Protein AF-R7C611-F1 (afdb_monomer)

Solvent-accessible surface area (backbone atoms only — not comparable to full-atom values): 3695 Å² total; per-residue (Å²): 119,65,71,62,52,55,53,53,50,53,54,48,50,54,50,50,52,55,49,52,52,53,50,52,52,52,45,51,52,51,49,52,53,52,35,59,75,70,66,37,62,67,57,53,57,45,31,76,78,30,67,68,56,33,51,51,48,30,59,75,72,64,50,87,123

Sequence (65 aa):
MCVLLDMYEERGVEKGISQGISQGIEEINTLYHCLLADHRMEDIQKAIMDTDYQKELLREYGIGE

Foldseek 3Di:
DVVVVVVVVVVVVVVVVVVVVVLVVVLLVVLVVVCVVVVVVVLVVCCVVDVVSVVVSSVVVVGPD

Secondary structure (DSSP, 8-state):
-HHHHHHHHHHHHHHHHHHHHHHHHHHHHHHHHHHHHTT-HHHHHHHHH-HHHHHHHHHHTT---

pLDDT: mean 94.17, std 7.19, range [60.44, 97.94]

Mean predicted aligned error: 4.16 Å

Structure (mmCIF, N/CA/C/O backbone):
data_AF-R7C611-F1
#
_entry.id   AF-R7C611-F1
#
loop_
_atom_site.group_PDB
_atom_site.id
_atom_site.type_symbol
_atom_site.label_atom_id
_atom_site.label_alt_id
_atom_site.label_comp_id
_atom_site.label_asym_id
_atom_site.label_entity_id
_atom_site.label_seq_id
_atom_site.pdbx_PDB_ins_code
_atom_site.Cartn_x
_atom_site.Cartn_y
_atom_site.Cartn_z
_atom_site.occupancy
_atom_site.B_iso_or_equiv
_atom_site.auth_seq_id
_atom_site.auth_comp_id
_atom_site.auth_asym_id
_atom_site.auth_atom_id
_atom_site.pdbx_PDB_model_num
ATOM 1 N N . MET A 1 1 ? 22.502 -4.775 -32.492 1.00 62.25 1 MET A N 1
ATOM 2 C CA . MET A 1 1 ? 21.525 -5.587 -31.735 1.00 62.25 1 MET A CA 1
ATOM 3 C C . MET A 1 1 ? 21.504 -5.224 -30.248 1.00 62.25 1 MET A C 1
ATOM 5 O O . MET A 1 1 ? 20.408 -5.141 -29.729 1.00 62.25 1 MET A O 1
ATOM 9 N N . CYS A 1 2 ? 22.643 -4.920 -29.603 1.00 74.19 2 CYS A N 1
ATOM 10 C CA . CYS A 1 2 ? 22.706 -4.511 -28.183 1.00 74.19 2 CYS A CA 1
ATOM 11 C C . CYS A 1 2 ? 21.921 -3.218 -27.869 1.00 74.19 2 CYS A C 1
ATOM 13 O O . CYS A 1 2 ? 20.976 -3.257 -27.101 1.00 74.19 2 CYS A O 1
ATOM 15 N N . VAL A 1 3 ? 22.172 -2.125 -28.604 1.00 83.88 3 VAL A N 1
ATOM 16 C CA . VAL A 1 3 ? 21.573 -0.801 -28.314 1.00 83.88 3 VAL A CA 1
ATOM 17 C C . VAL A 1 3 ? 20.041 -0.746 -28.310 1.00 83.88 3 VAL A C 1
ATOM 19 O O . VAL A 1 3 ? 19.461 0.053 -27.590 1.00 83.88 3 VAL A O 1
ATOM 22 N N . LEU A 1 4 ? 19.365 -1.570 -29.119 1.00 87.94 4 LEU A N 1
ATOM 23 C CA . LEU A 1 4 ? 17.899 -1.593 -29.137 1.00 87.94 4 LEU A CA 1
ATOM 24 C C . LEU A 1 4 ? 17.344 -2.311 -27.905 1.00 87.94 4 LEU A C 1
ATOM 26 O O . LEU A 1 4 ? 16.346 -1.855 -27.363 1.00 87.94 4 LEU A O 1
ATOM 30 N N . LEU A 1 5 ? 17.978 -3.409 -27.479 1.00 90.19 5 LEU A N 1
ATOM 31 C CA . LEU A 1 5 ? 17.608 -4.131 -26.259 1.00 90.19 5 LEU A CA 1
ATOM 32 C C . LEU A 1 5 ? 17.792 -3.231 -25.037 1.00 90.19 5 LEU A C 1
ATOM 34 O O . LEU A 1 5 ? 16.833 -3.055 -24.295 1.00 90.19 5 LEU A O 1
ATOM 38 N N . ASP A 1 6 ? 18.944 -2.566 -24.933 1.00 88.06 6 ASP A N 1
ATOM 39 C CA . ASP A 1 6 ? 19.245 -1.626 -23.847 1.00 88.06 6 ASP A CA 1
ATOM 40 C C . ASP A 1 6 ? 18.181 -0.507 -2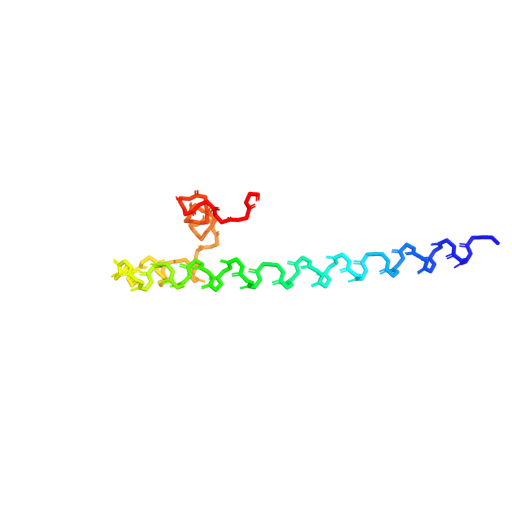3.772 1.00 88.06 6 ASP A C 1
ATOM 42 O O . ASP A 1 6 ? 17.618 -0.233 -22.715 1.00 88.06 6 ASP A O 1
ATOM 46 N N . MET A 1 7 ? 17.786 0.066 -24.920 1.00 91.31 7 MET A N 1
ATOM 47 C CA . MET A 1 7 ? 16.707 1.064 -24.984 1.00 91.31 7 MET A CA 1
ATOM 48 C C . MET A 1 7 ? 15.335 0.524 -24.542 1.00 91.31 7 MET A C 1
ATOM 50 O O . MET A 1 7 ? 14.532 1.268 -23.974 1.00 91.31 7 MET A O 1
ATOM 54 N N . TYR A 1 8 ? 14.999 -0.731 -24.854 1.00 91.31 8 TYR A N 1
ATOM 55 C CA . TYR A 1 8 ? 13.730 -1.328 -24.420 1.00 91.31 8 TYR A CA 1
ATOM 56 C C . TYR A 1 8 ? 13.740 -1.665 -22.929 1.00 91.31 8 TYR A C 1
ATOM 58 O O . TYR A 1 8 ? 12.708 -1.491 -22.280 1.00 91.31 8 TYR A O 1
ATOM 66 N N . GLU A 1 9 ? 14.879 -2.102 -22.392 1.00 92.12 9 GLU A N 1
ATOM 67 C CA . GLU A 1 9 ? 15.066 -2.346 -20.963 1.00 92.12 9 GLU A CA 1
ATOM 68 C C . GLU A 1 9 ? 14.923 -1.048 -20.165 1.00 92.12 9 GLU A C 1
ATOM 70 O O . GLU A 1 9 ? 14.093 -0.988 -19.259 1.00 92.12 9 GLU A O 1
ATOM 75 N N . GLU A 1 10 ? 15.620 0.022 -20.559 1.00 92.38 10 GLU A N 1
ATOM 76 C CA . GLU A 1 10 ? 15.515 1.336 -19.909 1.00 92.38 10 GLU A CA 1
ATOM 77 C C . GLU A 1 10 ? 14.076 1.868 -19.922 1.00 92.38 10 GLU A C 1
ATOM 79 O O . GLU A 1 10 ? 13.541 2.260 -18.883 1.00 92.38 10 GLU A O 1
ATOM 84 N N . ARG A 1 11 ? 13.394 1.801 -21.076 1.00 91.62 11 ARG A N 1
ATOM 85 C CA . ARG A 1 11 ? 11.977 2.197 -21.182 1.00 91.62 11 ARG A CA 1
ATOM 86 C C . ARG A 1 11 ? 11.057 1.316 -20.342 1.00 91.62 11 ARG A C 1
ATOM 88 O O . ARG A 1 11 ? 10.020 1.789 -19.882 1.00 91.62 11 ARG A O 1
ATOM 95 N N . GLY A 1 12 ? 11.379 0.032 -20.204 1.00 94.12 12 GLY A N 1
ATOM 96 C CA . GLY A 1 12 ? 10.642 -0.900 -19.357 1.00 94.12 12 GLY A CA 1
ATOM 97 C C . GLY A 1 12 ? 10.766 -0.526 -17.883 1.00 94.12 12 GLY A C 1
ATOM 98 O O . GLY A 1 12 ? 9.751 -0.428 -17.195 1.00 94.12 12 GLY A O 1
ATOM 99 N N . VAL A 1 13 ? 11.988 -0.241 -17.429 1.00 95.12 13 VAL A N 1
ATOM 100 C CA . VAL A 1 13 ? 12.279 0.205 -16.061 1.00 95.12 13 VAL A CA 1
ATOM 101 C C . VAL A 1 13 ? 11.588 1.533 -15.762 1.00 95.12 13 VAL A C 1
ATOM 103 O O . VAL A 1 13 ? 10.892 1.638 -14.756 1.00 95.12 13 VAL A O 1
ATOM 106 N N . GLU A 1 14 ? 11.702 2.524 -16.647 1.00 96.12 14 GLU A N 1
ATOM 107 C CA . GLU A 1 14 ? 11.069 3.836 -16.464 1.00 96.12 14 GLU A CA 1
ATOM 108 C C . GLU A 1 14 ? 9.542 3.719 -16.349 1.00 96.12 14 GLU A C 1
ATOM 110 O O . GLU A 1 14 ? 8.932 4.278 -15.435 1.00 96.12 14 GLU A O 1
ATOM 115 N N . LYS A 1 15 ? 8.919 2.925 -17.231 1.00 94.19 15 LYS A N 1
ATOM 116 C CA . LYS A 1 15 ? 7.479 2.647 -17.157 1.00 94.19 15 LYS A CA 1
ATOM 117 C C . LYS A 1 15 ? 7.099 1.931 -15.868 1.00 94.19 15 LYS A C 1
ATOM 119 O O . 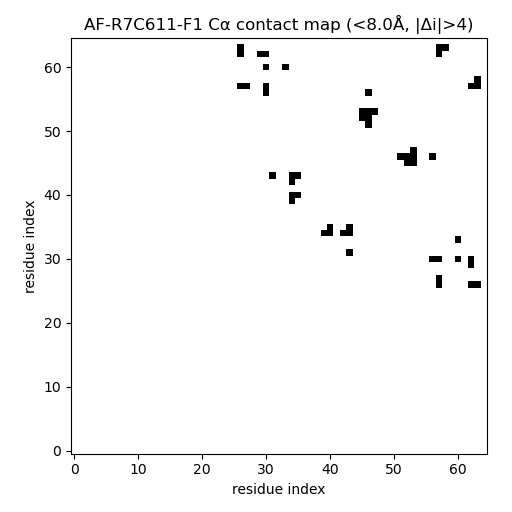LYS A 1 15 ? 6.117 2.325 -15.250 1.00 94.19 15 LYS A O 1
ATOM 124 N N . GLY A 1 16 ? 7.861 0.916 -15.464 1.00 96.44 16 GLY A N 1
ATOM 125 C CA . GLY A 1 16 ? 7.607 0.167 -14.235 1.00 96.44 16 GLY A CA 1
ATOM 126 C C . GLY A 1 16 ? 7.693 1.052 -12.992 1.00 96.44 16 GLY A C 1
ATOM 127 O O . GLY A 1 16 ? 6.809 0.999 -12.142 1.00 96.44 16 GLY A O 1
ATOM 128 N N . ILE A 1 17 ? 8.696 1.932 -12.922 1.00 96.38 17 ILE A N 1
ATOM 129 C CA . ILE A 1 17 ? 8.833 2.915 -11.839 1.00 96.38 17 ILE A CA 1
ATOM 130 C C . ILE A 1 17 ? 7.643 3.875 -11.841 1.00 96.38 17 ILE A C 1
ATOM 132 O O . ILE A 1 17 ? 7.026 4.083 -10.799 1.00 96.38 17 ILE A O 1
ATOM 136 N N . SER A 1 18 ? 7.282 4.430 -13.002 1.00 97.38 18 SER A N 1
ATOM 137 C CA . SER A 1 18 ? 6.137 5.339 -13.103 1.00 97.38 18 SER A CA 1
ATOM 138 C C . SER A 1 18 ? 4.833 4.667 -12.668 1.00 97.38 18 SER A C 1
ATOM 140 O O . SER A 1 18 ? 4.051 5.283 -11.950 1.00 97.38 18 SER A O 1
ATOM 142 N N . GLN A 1 19 ? 4.602 3.419 -13.080 1.00 96.31 19 GLN A N 1
ATOM 143 C CA . GLN A 1 19 ? 3.419 2.650 -12.697 1.00 96.31 19 GLN A CA 1
ATOM 144 C C . GLN A 1 19 ? 3.403 2.350 -11.198 1.00 96.31 19 GLN A C 1
ATOM 146 O O . GLN A 1 19 ? 2.384 2.579 -10.556 1.00 96.31 19 GLN A O 1
ATOM 151 N N . GLY A 1 20 ? 4.531 1.915 -10.629 1.00 96.69 20 GLY A N 1
ATOM 152 C CA . GLY A 1 20 ? 4.641 1.640 -9.197 1.00 96.69 20 GLY A CA 1
ATOM 153 C C . GLY A 1 20 ? 4.424 2.883 -8.332 1.00 96.69 20 GLY A C 1
ATOM 154 O O . GLY A 1 20 ? 3.758 2.805 -7.305 1.00 96.69 20 GLY A O 1
ATOM 155 N N . ILE A 1 21 ? 4.918 4.050 -8.765 1.00 97.12 21 ILE A N 1
ATOM 156 C CA . ILE A 1 21 ? 4.668 5.320 -8.068 1.00 97.12 21 ILE A CA 1
ATOM 157 C C . ILE A 1 21 ? 3.180 5.679 -8.121 1.00 97.12 21 ILE A C 1
ATOM 159 O O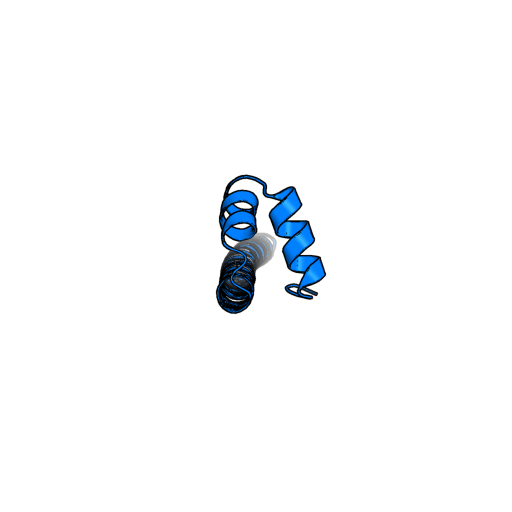 . ILE A 1 21 ? 2.604 6.018 -7.089 1.00 97.12 21 ILE A O 1
ATOM 163 N N . SER A 1 22 ? 2.549 5.599 -9.297 1.00 97.50 22 SER A N 1
ATOM 164 C CA . SER A 1 22 ? 1.115 5.881 -9.433 1.00 97.50 22 SER A CA 1
ATOM 165 C C . SER A 1 22 ? 0.265 4.941 -8.578 1.00 97.50 22 SER A C 1
ATOM 167 O O . SER A 1 22 ? -0.598 5.418 -7.847 1.00 97.50 22 SER A O 1
ATOM 169 N N . GLN A 1 23 ? 0.562 3.640 -8.608 1.00 96.62 23 GLN A N 1
ATOM 170 C CA . GLN A 1 23 ? -0.120 2.642 -7.790 1.00 96.62 23 GLN A CA 1
ATOM 171 C C . GLN A 1 23 ? 0.039 2.941 -6.293 1.00 96.62 23 GLN A C 1
ATOM 173 O O . GLN A 1 23 ? -0.955 3.016 -5.578 1.00 96.62 23 GLN A O 1
ATOM 178 N N . GLY A 1 24 ? 1.262 3.214 -5.827 1.00 96.62 24 GLY A N 1
ATOM 179 C CA . GLY A 1 24 ? 1.498 3.545 -4.421 1.00 96.62 24 GLY A CA 1
ATOM 180 C C . GLY A 1 24 ? 0.741 4.799 -3.965 1.00 96.62 24 GLY A C 1
ATOM 181 O O . GLY A 1 24 ? 0.220 4.837 -2.854 1.00 96.62 24 GLY A O 1
ATOM 182 N N . ILE A 1 25 ? 0.616 5.820 -4.820 1.00 97.44 25 ILE A N 1
ATOM 183 C CA . ILE A 1 25 ? -0.176 7.021 -4.502 1.00 97.44 25 ILE A CA 1
ATOM 184 C C . ILE A 1 25 ? -1.666 6.677 -4.351 1.00 97.44 25 ILE A C 1
ATOM 186 O O . ILE A 1 25 ? -2.314 7.162 -3.421 1.00 97.44 25 ILE A O 1
ATOM 190 N N . GLU A 1 26 ? -2.220 5.852 -5.242 1.00 97.56 26 GLU A N 1
ATOM 191 C CA . GLU A 1 26 ? -3.622 5.418 -5.173 1.00 97.56 26 GLU A CA 1
ATOM 192 C C . GLU A 1 26 ? -3.907 4.575 -3.923 1.00 97.56 26 GLU A C 1
ATOM 194 O O . GLU A 1 26 ? -4.910 4.809 -3.243 1.00 97.56 26 GLU A O 1
ATOM 199 N N . GLU A 1 27 ? -3.008 3.657 -3.571 1.00 97.50 27 GLU A N 1
ATOM 200 C CA . GLU A 1 27 ? -3.107 2.826 -2.366 1.00 97.50 27 GLU A CA 1
ATOM 201 C C . GLU A 1 27 ? -3.115 3.681 -1.090 1.00 97.50 27 GLU A C 1
ATOM 203 O O . GLU A 1 27 ? -3.993 3.528 -0.238 1.00 97.50 27 GLU A O 1
ATOM 208 N N . ILE A 1 28 ? -2.203 4.653 -0.978 1.00 97.50 28 ILE A N 1
ATOM 209 C CA . ILE A 1 28 ? -2.144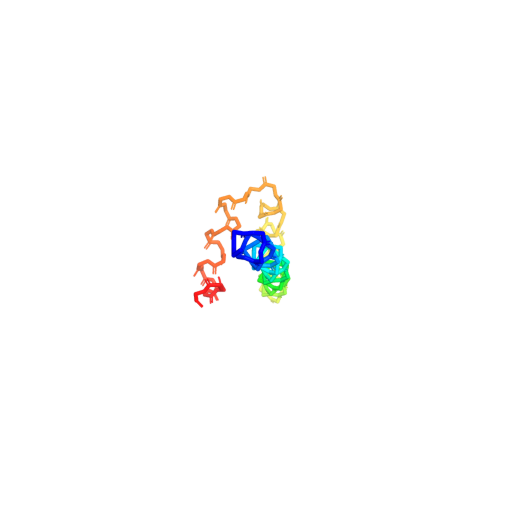 5.555 0.181 1.00 97.50 28 ILE A CA 1
ATOM 210 C C . ILE A 1 28 ? -3.375 6.460 0.271 1.00 97.50 28 ILE A C 1
ATOM 212 O O . ILE A 1 28 ? -3.923 6.655 1.358 1.00 97.50 28 ILE A O 1
ATOM 216 N N . ASN A 1 29 ? -3.849 6.993 -0.855 1.00 97.62 29 ASN A N 1
ATOM 217 C CA . ASN A 1 29 ? -5.069 7.799 -0.863 1.00 97.62 29 ASN A CA 1
ATOM 218 C C . ASN A 1 29 ? -6.287 6.971 -0.442 1.00 97.62 29 ASN A C 1
ATOM 220 O O . ASN A 1 29 ? -7.121 7.451 0.327 1.00 97.62 29 ASN A O 1
ATOM 224 N N . THR A 1 30 ? -6.368 5.722 -0.905 1.00 97.75 30 THR A N 1
ATOM 225 C CA . THR A 1 30 ? -7.419 4.780 -0.504 1.00 97.75 30 THR A CA 1
ATOM 226 C C . THR A 1 30 ? -7.368 4.531 1.000 1.00 97.75 30 THR A C 1
ATOM 228 O O . THR A 1 30 ? -8.392 4.657 1.672 1.00 97.75 30 THR A O 1
ATOM 231 N N . LEU A 1 31 ? -6.174 4.288 1.549 1.00 97.81 31 LEU A N 1
ATOM 232 C CA . LEU A 1 31 ? -5.984 4.102 2.984 1.00 97.81 31 LEU A CA 1
ATOM 233 C C . LEU A 1 31 ? -6.477 5.314 3.784 1.00 97.81 31 LEU A C 1
ATOM 235 O O . LEU A 1 31 ? -7.248 5.159 4.731 1.00 97.81 31 LEU A O 1
ATOM 239 N N . TYR A 1 32 ? -6.075 6.528 3.402 1.00 97.44 32 TYR A N 1
ATOM 240 C CA . TYR A 1 32 ? -6.515 7.730 4.109 1.00 97.44 32 TYR A CA 1
ATOM 241 C C . TYR A 1 32 ? -8.020 7.964 3.984 1.00 97.44 32 TYR A C 1
ATOM 243 O O . TYR A 1 32 ? -8.644 8.370 4.962 1.00 97.44 32 TYR A O 1
ATOM 251 N N . HIS A 1 33 ? -8.634 7.661 2.838 1.00 97.12 33 HIS A N 1
ATOM 252 C CA . HIS A 1 33 ? -10.088 7.720 2.700 1.00 97.12 33 HIS A CA 1
ATOM 253 C C . HIS A 1 33 ? -10.810 6.754 3.649 1.00 97.12 33 HIS A C 1
ATOM 255 O O . HIS A 1 33 ? -11.785 7.160 4.285 1.00 97.12 33 HIS A O 1
ATOM 261 N N . CYS A 1 34 ? -10.323 5.519 3.791 1.00 97.06 34 CYS A N 1
ATOM 262 C CA . CYS A 1 34 ? -10.880 4.542 4.727 1.00 97.06 34 CYS A CA 1
ATOM 263 C C . CYS A 1 34 ? -10.726 4.992 6.188 1.00 97.06 34 CYS A C 1
ATOM 265 O O . CYS A 1 34 ? -11.707 5.025 6.928 1.00 97.06 34 CYS A O 1
ATOM 267 N N . LEU A 1 35 ? -9.531 5.434 6.587 1.00 97.38 35 LEU A N 1
ATOM 268 C CA . LEU A 1 35 ? -9.281 5.914 7.952 1.00 97.38 35 LEU A CA 1
ATOM 269 C C . LEU A 1 35 ? -10.120 7.151 8.306 1.00 97.38 35 LEU A C 1
ATOM 271 O O . LEU A 1 35 ? -10.582 7.279 9.440 1.00 97.38 35 LEU A O 1
ATOM 275 N N . LEU A 1 36 ? -10.342 8.054 7.342 1.00 97.44 36 LEU A N 1
ATOM 276 C CA . LEU A 1 36 ? -11.226 9.208 7.517 1.00 97.44 36 LEU A CA 1
ATOM 277 C C . LEU A 1 36 ? -12.683 8.777 7.722 1.00 97.44 36 LEU A C 1
ATOM 279 O O . LEU A 1 36 ? -13.361 9.340 8.581 1.00 97.44 36 LEU A O 1
ATOM 283 N N . ALA A 1 37 ? -13.160 7.779 6.971 1.00 97.25 37 ALA A N 1
ATOM 284 C CA . ALA A 1 37 ? -14.507 7.230 7.140 1.00 97.25 37 ALA A CA 1
ATOM 285 C C . ALA A 1 37 ? -14.691 6.574 8.523 1.00 97.25 37 ALA A C 1
ATOM 287 O O . ALA A 1 37 ? -15.734 6.744 9.159 1.00 97.25 37 ALA A O 1
ATOM 288 N N . ASP A 1 38 ? -13.644 5.921 9.027 1.00 97.25 38 ASP A N 1
ATOM 289 C CA . ASP A 1 38 ? -13.623 5.277 10.345 1.00 97.25 38 ASP A CA 1
ATOM 290 C C . ASP A 1 38 ? -13.294 6.244 11.497 1.00 97.25 38 ASP A C 1
ATOM 292 O O . ASP A 1 38 ? -13.234 5.832 12.654 1.00 97.25 38 ASP A O 1
ATOM 296 N N . HIS A 1 39 ? -13.112 7.539 11.207 1.00 96.38 39 HIS A N 1
ATOM 297 C CA . HIS A 1 39 ? -12.760 8.584 12.177 1.00 96.38 39 HIS A CA 1
ATOM 298 C C . HIS A 1 39 ? -11.445 8.315 12.944 1.00 96.38 39 HIS A C 1
ATOM 300 O O . HIS A 1 39 ? -11.244 8.836 14.041 1.00 96.38 39 HIS A O 1
ATOM 306 N N . ARG A 1 40 ? -10.520 7.537 12.364 1.00 96.88 40 ARG A N 1
ATOM 307 C CA . ARG A 1 40 ? -9.227 7.146 12.958 1.00 96.88 40 ARG A CA 1
ATOM 308 C C . ARG A 1 40 ? -8.139 8.193 12.685 1.00 96.88 40 ARG A C 1
ATOM 310 O O . ARG A 1 40 ? -7.129 7.920 12.038 1.00 96.88 40 ARG A O 1
ATOM 317 N N . MET A 1 41 ? -8.355 9.426 13.146 1.00 96.56 41 MET A N 1
ATOM 318 C CA . MET A 1 41 ? -7.463 10.562 12.860 1.00 96.56 41 MET A CA 1
ATOM 319 C C . MET A 1 41 ? -6.052 10.390 13.445 1.00 96.56 41 MET A C 1
ATOM 321 O O . MET A 1 41 ? -5.075 10.809 12.821 1.00 96.56 41 MET A O 1
ATOM 325 N N . GLU A 1 42 ? -5.925 9.762 14.614 1.00 97.12 42 GLU A N 1
ATOM 326 C CA . GLU A 1 42 ? -4.636 9.449 15.241 1.00 97.12 42 GLU A CA 1
ATOM 327 C C . GLU A 1 42 ? -3.821 8.474 14.387 1.00 97.12 42 GLU A C 1
ATOM 329 O O . GLU A 1 42 ? -2.613 8.655 14.219 1.00 97.12 42 GLU A O 1
ATOM 334 N N . ASP A 1 43 ? -4.485 7.485 13.788 1.00 97.69 43 ASP A N 1
ATOM 335 C CA . ASP A 1 43 ? -3.826 6.496 12.939 1.00 97.69 43 ASP A CA 1
ATOM 336 C C . ASP A 1 43 ? -3.369 7.115 11.618 1.00 97.69 43 ASP A C 1
ATOM 338 O O . ASP A 1 43 ? -2.287 6.781 11.142 1.00 97.69 43 ASP A O 1
ATOM 342 N N . ILE A 1 44 ? -4.108 8.094 11.078 1.00 96.88 44 ILE A N 1
ATOM 343 C CA . ILE A 1 44 ? -3.651 8.910 9.940 1.00 96.88 44 ILE A CA 1
ATOM 344 C C . ILE A 1 44 ? -2.358 9.644 10.303 1.00 96.88 44 ILE A C 1
ATOM 346 O O . ILE A 1 44 ? -1.372 9.558 9.571 1.00 96.88 44 ILE A O 1
ATOM 350 N N . GLN A 1 45 ? -2.339 10.354 11.436 1.00 97.50 45 GLN A N 1
ATOM 351 C CA . GLN A 1 45 ? -1.153 11.097 11.870 1.00 97.50 45 GLN A CA 1
ATOM 352 C C . GLN A 1 45 ? 0.046 10.174 12.086 1.00 97.50 45 GLN A C 1
ATOM 354 O O . GLN A 1 45 ? 1.157 10.490 11.656 1.00 97.50 45 GLN A O 1
ATOM 359 N N . LYS A 1 46 ? -0.181 9.016 12.713 1.00 97.94 46 LYS A N 1
ATOM 360 C CA . LYS A 1 46 ? 0.866 8.026 12.942 1.00 97.94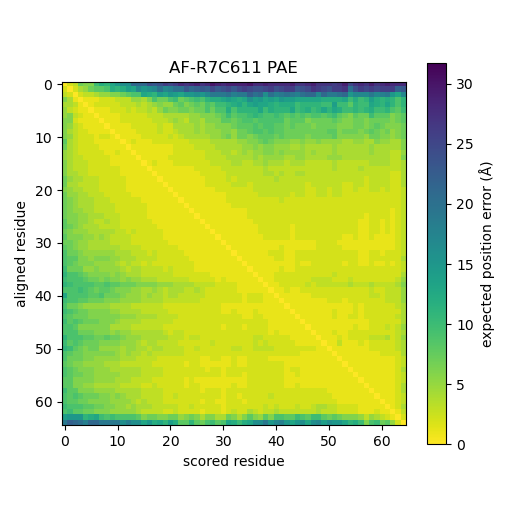 46 LYS A CA 1
ATOM 361 C C . LYS A 1 46 ? 1.370 7.434 11.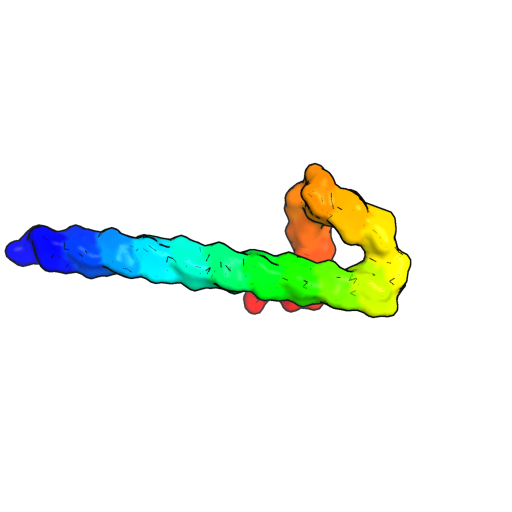626 1.00 97.94 46 LYS A C 1
ATOM 363 O O . LYS A 1 46 ? 2.576 7.397 11.429 1.00 97.94 46 LYS A O 1
ATOM 368 N N . ALA A 1 47 ? 0.487 7.061 10.703 1.00 97.12 47 ALA A N 1
ATOM 369 C CA . ALA A 1 47 ? 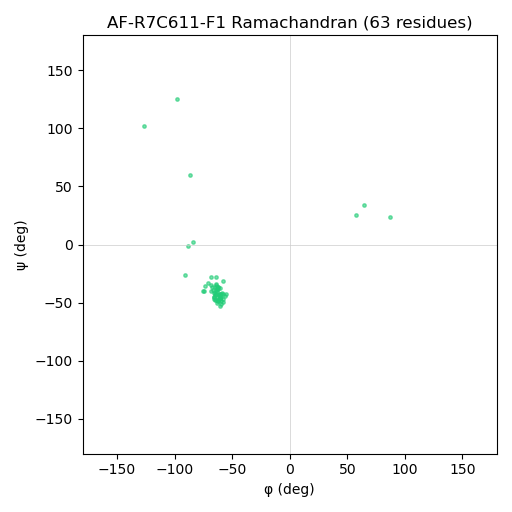0.857 6.497 9.403 1.00 97.12 47 ALA A CA 1
ATOM 370 C C . ALA A 1 47 ? 1.646 7.474 8.513 1.00 97.12 47 ALA A C 1
ATOM 372 O O . ALA A 1 47 ? 2.446 7.045 7.691 1.00 97.12 47 ALA A O 1
ATOM 373 N N . ILE A 1 48 ? 1.446 8.789 8.664 1.00 96.00 48 ILE A N 1
ATOM 374 C CA . ILE A 1 48 ? 2.251 9.809 7.963 1.00 96.00 48 ILE A CA 1
ATOM 375 C C . ILE A 1 48 ? 3.701 9.831 8.479 1.00 96.00 48 ILE A C 1
ATOM 377 O O . ILE A 1 48 ? 4.627 10.087 7.711 1.00 96.00 48 ILE A O 1
ATOM 381 N N . MET A 1 49 ? 3.900 9.587 9.777 1.00 97.19 49 MET A N 1
ATOM 382 C CA . MET A 1 49 ? 5.205 9.648 10.450 1.00 97.19 49 MET A CA 1
ATOM 383 C C . MET A 1 49 ? 5.939 8.300 10.467 1.00 97.19 49 MET A C 1
ATOM 385 O O . MET A 1 49 ? 7.164 8.266 10.566 1.00 97.19 49 MET A O 1
ATOM 389 N N . ASP A 1 50 ? 5.189 7.202 10.410 1.00 97.69 50 ASP A N 1
ATOM 390 C CA . ASP A 1 50 ? 5.664 5.835 10.581 1.00 97.69 50 ASP A CA 1
ATOM 391 C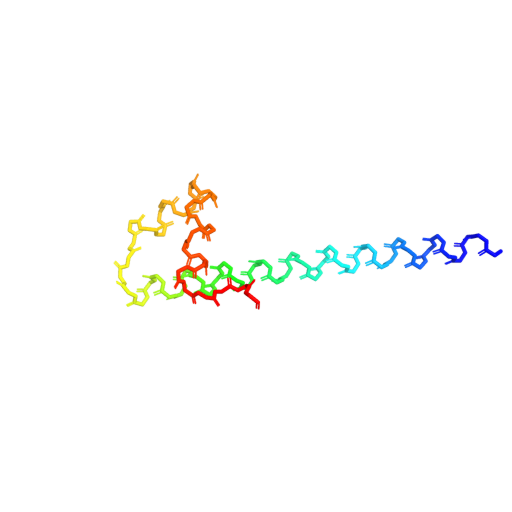 C . ASP A 1 50 ? 5.229 4.979 9.388 1.00 97.69 50 ASP A C 1
ATOM 393 O O . ASP A 1 50 ? 4.080 4.548 9.261 1.00 97.69 50 ASP A O 1
ATOM 397 N N . THR A 1 51 ? 6.187 4.740 8.495 1.00 95.12 51 THR A N 1
ATOM 398 C CA . THR A 1 51 ? 5.980 3.967 7.269 1.00 95.12 51 THR A CA 1
ATOM 399 C C . THR A 1 51 ? 5.726 2.484 7.543 1.00 95.12 51 THR A C 1
ATOM 401 O O . THR A 1 51 ? 5.045 1.835 6.750 1.00 95.12 51 THR A O 1
ATOM 404 N N . ASP A 1 52 ? 6.244 1.921 8.636 1.00 97.06 52 ASP A N 1
ATOM 405 C CA . ASP A 1 52 ? 5.977 0.518 8.966 1.00 97.06 52 ASP A CA 1
ATOM 406 C C . ASP A 1 52 ? 4.548 0.367 9.485 1.00 97.06 52 ASP A C 1
ATOM 408 O O . ASP A 1 52 ? 3.823 -0.519 9.032 1.00 97.06 52 ASP A O 1
ATOM 412 N N . TYR A 1 53 ? 4.088 1.314 10.304 1.00 97.75 53 TYR A N 1
ATOM 413 C CA . TYR A 1 53 ? 2.687 1.382 10.710 1.00 97.75 53 TYR A CA 1
ATOM 414 C C . TYR A 1 53 ? 1.734 1.633 9.527 1.00 97.75 53 TYR A C 1
ATOM 416 O O . TYR A 1 53 ? 0.675 1.014 9.438 1.00 97.75 53 TYR A O 1
ATOM 424 N N . GLN A 1 54 ? 2.117 2.478 8.562 1.00 97.31 54 GLN A N 1
ATOM 425 C CA . GLN A 1 54 ? 1.352 2.662 7.322 1.00 97.31 54 GLN A CA 1
ATOM 426 C C . GLN A 1 54 ? 1.181 1.340 6.556 1.00 97.31 54 GLN A C 1
ATOM 428 O O . GLN A 1 54 ? 0.085 1.043 6.085 1.00 97.31 54 GLN A O 1
ATOM 433 N N . LYS A 1 55 ? 2.236 0.520 6.463 1.00 96.19 55 LYS A N 1
ATOM 434 C CA . LYS A 1 55 ? 2.170 -0.805 5.821 1.00 96.19 55 LYS A CA 1
ATOM 435 C C . LYS A 1 55 ? 1.307 -1.795 6.597 1.00 96.19 55 LYS A C 1
ATOM 437 O O . LYS A 1 55 ? 0.641 -2.621 5.977 1.00 96.19 55 LYS A O 1
ATOM 442 N N . GLU A 1 56 ? 1.323 -1.744 7.927 1.00 97.38 56 GLU A N 1
ATOM 443 C CA . GLU A 1 56 ? 0.419 -2.550 8.756 1.00 97.38 56 GLU A CA 1
ATOM 444 C C . GLU A 1 56 ? -1.043 -2.208 8.463 1.00 97.38 56 GLU A C 1
ATOM 446 O O . GLU A 1 56 ? -1.838 -3.114 8.227 1.00 97.38 56 GLU A O 1
ATOM 451 N N . LEU A 1 57 ? -1.374 -0.917 8.377 1.00 97.38 57 LEU A N 1
ATOM 452 C CA . LEU A 1 57 ? -2.720 -0.468 8.028 1.00 97.38 57 LEU A CA 1
ATOM 453 C C . LEU A 1 57 ? -3.111 -0.827 6.588 1.00 97.38 57 LEU A C 1
ATOM 455 O O . LEU A 1 57 ? -4.239 -1.250 6.361 1.00 97.38 57 LEU A O 1
ATOM 459 N N . 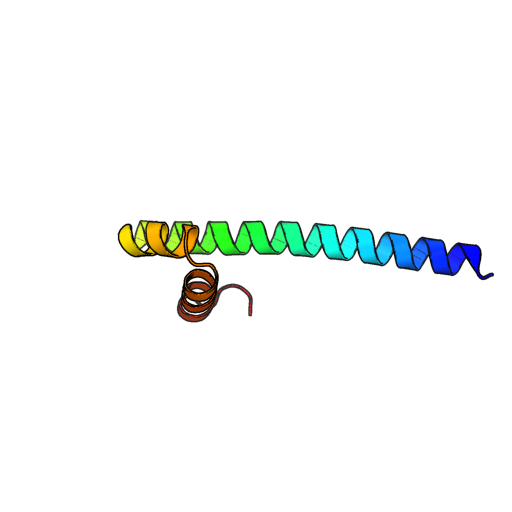LEU A 1 58 ? -2.196 -0.727 5.616 1.00 97.19 58 LEU A N 1
ATOM 460 C CA . LEU A 1 58 ? -2.463 -1.200 4.249 1.00 97.19 58 LEU A CA 1
ATOM 461 C C . LEU A 1 58 ? -2.889 -2.676 4.245 1.00 97.19 58 LEU A C 1
ATOM 463 O O . LEU A 1 58 ? -3.870 -3.028 3.597 1.00 97.19 58 LEU A O 1
ATOM 467 N N . ARG A 1 59 ? -2.215 -3.523 5.035 1.00 96.50 59 ARG A N 1
ATOM 468 C CA . ARG A 1 59 ? -2.590 -4.938 5.200 1.00 96.50 59 ARG A CA 1
ATOM 469 C C . ARG A 1 59 ? -3.910 -5.115 5.944 1.00 96.50 59 ARG A C 1
ATOM 471 O O . ARG A 1 59 ? -4.693 -5.975 5.565 1.00 96.50 59 ARG A O 1
ATOM 478 N N . GLU A 1 60 ? -4.157 -4.324 6.986 1.00 96.69 60 GLU A N 1
ATOM 479 C CA . GLU A 1 60 ? -5.411 -4.360 7.751 1.00 96.69 60 GLU A CA 1
ATOM 480 C C . GLU A 1 60 ? -6.627 -4.081 6.856 1.00 96.69 60 GLU A C 1
ATOM 482 O O . GLU A 1 60 ? -7.637 -4.775 6.952 1.00 96.69 60 GLU A O 1
ATOM 487 N N . TYR A 1 61 ? -6.504 -3.109 5.949 1.00 95.50 61 TYR A N 1
ATOM 488 C CA . TYR A 1 61 ? -7.557 -2.727 5.006 1.00 95.50 61 TYR A CA 1
ATOM 489 C C . TYR A 1 61 ? -7.531 -3.523 3.686 1.00 95.50 61 TYR A C 1
ATOM 491 O O . TYR A 1 61 ? -8.394 -3.300 2.838 1.00 95.50 61 TYR A O 1
ATOM 499 N N . GLY A 1 62 ? -6.580 -4.449 3.499 1.00 95.88 62 GLY A N 1
ATOM 500 C CA . GLY A 1 62 ? -6.457 -5.258 2.277 1.00 95.88 62 GLY A CA 1
ATOM 501 C C . GLY A 1 62 ? -6.126 -4.442 1.021 1.00 95.88 62 GLY A C 1
ATOM 502 O O . GLY A 1 62 ? -6.622 -4.739 -0.064 1.00 95.88 62 GLY A O 1
ATOM 503 N N . ILE A 1 63 ? -5.338 -3.375 1.166 1.00 94.56 63 ILE A N 1
ATOM 504 C CA . ILE A 1 63 ? -4.942 -2.475 0.079 1.00 94.56 63 ILE A CA 1
ATOM 505 C C . ILE A 1 63 ? -3.551 -2.884 -0.423 1.00 94.56 63 ILE A C 1
ATOM 507 O O . ILE A 1 63 ? -2.599 -2.916 0.357 1.00 94.56 63 ILE A O 1
ATOM 511 N N . GLY A 1 64 ? -3.429 -3.146 -1.729 1.00 81.25 64 GLY A N 1
ATOM 512 C CA . GLY A 1 64 ? -2.154 -3.491 -2.372 1.00 81.25 64 GLY A CA 1
ATOM 513 C C . GLY A 1 64 ? -1.786 -4.983 -2.349 1.00 81.25 64 GLY A C 1
ATOM 514 O O . GLY A 1 64 ? -0.601 -5.309 -2.436 1.00 81.25 64 GLY A O 1
ATOM 515 N N . GLU A 1 65 ? -2.775 -5.881 -2.220 1.00 60.44 65 GLU A N 1
ATOM 516 C CA . GLU A 1 65 ? -2.642 -7.311 -2.578 1.00 60.44 65 GLU A CA 1
ATOM 517 C C . GLU A 1 65 ? -2.814 -7.565 -4.085 1.00 60.44 65 GLU A C 1
ATOM 519 O O . GLU A 1 65 ? -3.697 -6.930 -4.709 1.00 60.44 65 GLU A O 1
#

Radius of gyration: 16.91 Å; Cα contacts (8 Å, |Δi|>4): 27; chains: 1; bounding box: 37×18×47 Å